Protein AF-A0A9D7UFB1-F1 (afdb_monomer)

pLDDT: mean 83.81, std 14.88, range [39.09, 98.31]

Solvent-accessible surface area (backbone atoms only — not comparable to full-atom values): 4713 Å² total; per-residue (Å²): 120,65,68,64,52,52,55,52,51,42,51,54,53,12,45,52,51,23,50,55,50,53,72,71,53,53,79,92,82,43,83,84,62,50,34,64,81,63,22,90,83,46,77,78,80,78,71,81,77,73,91,69,64,74,68,56,56,50,36,42,76,73,67,69,42,77,85,74,80,80,77,89,126

Mean predicted aligned error: 11.06 Å

Secondary structure (DSSP, 8-state):
-HHHHHHHHHHHHHHHHHHHHHHHS-TTTSPPPPGGGT-TTSPP---------THHHHHHHTT-PPPP-PPP-

Sequence (73 aa):
MAEGRE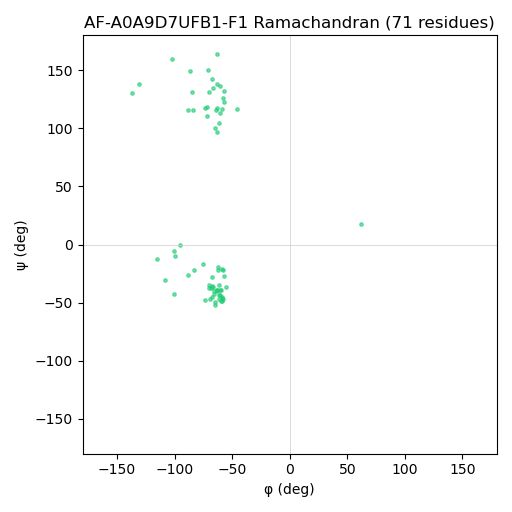RSEWSRTAEILSLTFNMHRDPKRTPAAKASDFDPYAKPVKEEVIPADISVLKSVFIKGQKPRKGKKG

Structure (mmCIF, N/CA/C/O backbone):
data_AF-A0A9D7UFB1-F1
#
_entry.id   AF-A0A9D7UFB1-F1
#
loop_
_atom_site.group_PDB
_atom_site.id
_atom_site.type_symbol
_atom_site.label_atom_id
_atom_site.label_alt_id
_atom_site.label_comp_id
_atom_site.label_asym_id
_atom_site.label_entity_id
_atom_site.label_seq_id
_atom_site.pdbx_PDB_ins_code
_atom_site.Cartn_x
_atom_site.Cartn_y
_atom_site.Cartn_z
_atom_site.occupancy
_atom_site.B_iso_or_equiv
_atom_site.auth_seq_id
_atom_site.auth_comp_id
_atom_site.auth_asym_id
_atom_site.auth_atom_id
_atom_site.pdbx_PDB_model_num
ATOM 1 N N . MET A 1 1 ? 17.099 -1.970 -17.724 1.00 62.12 1 MET A N 1
ATOM 2 C CA . MET A 1 1 ? 16.642 -0.568 -17.5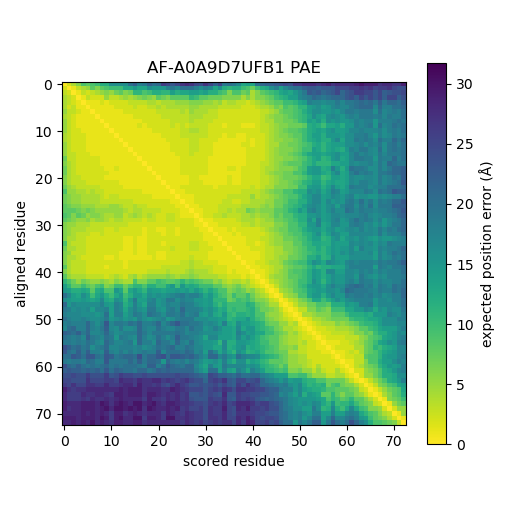54 1.00 62.12 1 MET A CA 1
ATOM 3 C C . MET A 1 1 ? 15.125 -0.378 -17.707 1.00 62.12 1 MET A C 1
ATOM 5 O O . MET A 1 1 ? 14.634 0.637 -17.235 1.00 62.12 1 MET A O 1
ATOM 9 N N . ALA A 1 2 ? 14.366 -1.320 -18.290 1.00 73.31 2 ALA A N 1
ATOM 10 C CA . ALA A 1 2 ? 12.908 -1.191 -18.447 1.00 73.31 2 ALA A CA 1
ATOM 11 C C . ALA A 1 2 ? 12.127 -1.231 -17.112 1.00 73.31 2 ALA A C 1
ATOM 13 O O . ALA A 1 2 ? 11.313 -0.346 -16.866 1.00 73.31 2 ALA A O 1
ATOM 14 N N . GLU A 1 3 ? 12.452 -2.163 -16.207 1.00 77.81 3 GLU A N 1
ATOM 15 C CA . GLU A 1 3 ? 11.744 -2.299 -14.917 1.00 77.81 3 GLU A CA 1
ATOM 16 C C . GLU A 1 3 ? 11.854 -1.061 -14.011 1.00 77.81 3 GLU A C 1
ATOM 18 O O . GLU A 1 3 ? 10.921 -0.726 -13.288 1.00 77.81 3 GLU A O 1
ATOM 23 N N . GLY A 1 4 ? 12.990 -0.353 -14.032 1.00 85.44 4 GLY A N 1
ATOM 24 C CA . GLY A 1 4 ? 13.176 0.848 -13.208 1.00 85.44 4 GLY A CA 1
ATOM 25 C C . GLY A 1 4 ? 12.275 2.005 -13.644 1.00 85.44 4 GLY A C 1
ATOM 26 O O . GLY A 1 4 ? 11.763 2.750 -12.807 1.00 85.44 4 GLY A O 1
ATOM 27 N N . ARG A 1 5 ? 12.042 2.126 -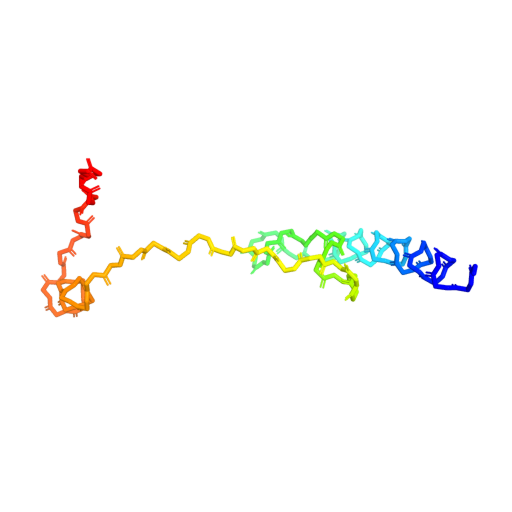14.957 1.00 89.56 5 ARG A N 1
ATOM 28 C CA . ARG A 1 5 ? 11.116 3.111 -15.519 1.00 89.56 5 ARG A CA 1
ATOM 29 C C . ARG A 1 5 ? 9.678 2.757 -15.165 1.00 89.56 5 ARG A C 1
ATOM 31 O O . ARG A 1 5 ? 8.965 3.621 -14.680 1.00 89.56 5 ARG A O 1
ATOM 38 N N . GLU A 1 6 ? 9.288 1.500 -15.346 1.00 92.00 6 GLU A N 1
ATOM 39 C CA . GLU A 1 6 ? 7.940 1.027 -15.016 1.00 92.00 6 GLU A CA 1
ATOM 40 C C . GLU A 1 6 ? 7.590 1.262 -13.540 1.00 92.00 6 GLU A C 1
ATOM 42 O O . GLU A 1 6 ? 6.558 1.858 -13.246 1.00 92.00 6 GLU A O 1
ATOM 47 N N . ARG A 1 7 ? 8.490 0.912 -12.609 1.00 93.25 7 ARG A N 1
ATOM 48 C CA . ARG A 1 7 ? 8.303 1.190 -11.172 1.00 93.25 7 ARG A CA 1
ATOM 49 C C . ARG A 1 7 ? 8.150 2.682 -10.877 1.00 93.25 7 ARG A C 1
ATOM 51 O O . ARG A 1 7 ? 7.348 3.069 -10.035 1.00 93.25 7 ARG A O 1
ATOM 58 N N . SER A 1 8 ? 8.922 3.522 -11.566 1.00 93.75 8 SER A N 1
ATOM 59 C CA . SER A 1 8 ? 8.878 4.978 -11.380 1.00 93.75 8 SER A CA 1
ATOM 60 C C . SER A 1 8 ? 7.574 5.586 -11.906 1.00 93.75 8 SER A C 1
ATOM 62 O O . SER A 1 8 ? 7.035 6.502 -11.291 1.00 93.75 8 SER A O 1
ATOM 64 N N . GLU A 1 9 ? 7.056 5.076 -13.025 1.00 96.00 9 GLU A N 1
ATOM 65 C CA . GLU A 1 9 ? 5.748 5.462 -13.565 1.00 96.00 9 GLU A CA 1
ATOM 66 C C . GLU A 1 9 ? 4.627 5.049 -12.607 1.00 96.00 9 GLU A C 1
ATOM 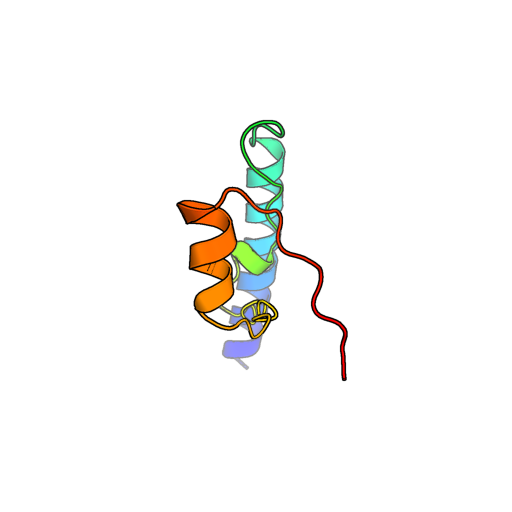68 O O . GLU A 1 9 ? 3.832 5.895 -12.205 1.00 96.00 9 GLU A O 1
ATOM 73 N N . TRP A 1 10 ? 4.630 3.795 -12.144 1.00 96.00 10 TRP A N 1
ATOM 74 C CA . TRP A 1 10 ? 3.643 3.308 -11.179 1.00 96.00 10 TRP A CA 1
ATOM 75 C C . TRP A 1 10 ? 3.663 4.072 -9.858 1.00 96.00 10 TRP A C 1
ATOM 77 O O . TRP A 1 10 ? 2.598 4.404 -9.342 1.00 96.00 10 TRP A O 1
ATOM 87 N N . SER A 1 11 ? 4.844 4.440 -9.357 1.00 95.38 11 SER A N 1
ATOM 88 C CA . SER A 1 11 ? 4.964 5.287 -8.168 1.00 95.38 11 SER A CA 1
ATOM 89 C C . SER A 1 11 ? 4.263 6.639 -8.360 1.00 95.38 11 SER A C 1
ATOM 91 O O . SER A 1 11 ? 3.485 7.054 -7.504 1.00 95.38 11 SER A O 1
ATOM 93 N N . ARG A 1 12 ? 4.450 7.303 -9.510 1.00 97.12 12 ARG A N 1
ATOM 94 C CA . ARG A 1 12 ? 3.765 8.574 -9.820 1.00 97.12 12 ARG A CA 1
ATOM 95 C C . ARG A 1 12 ? 2.257 8.391 -9.965 1.00 97.12 12 ARG A C 1
ATOM 97 O O . ARG A 1 12 ? 1.492 9.210 -9.462 1.00 97.12 12 ARG A O 1
ATOM 104 N N . THR A 1 13 ? 1.824 7.329 -10.642 1.00 97.94 13 THR A N 1
ATOM 105 C CA . THR A 1 13 ? 0.400 7.018 -10.807 1.00 97.94 13 THR A CA 1
ATOM 106 C C . THR A 1 13 ? -0.267 6.785 -9.454 1.00 97.94 13 THR A C 1
ATOM 108 O O . THR A 1 13 ? -1.340 7.327 -9.200 1.00 97.94 13 THR A O 1
ATOM 111 N N . ALA A 1 14 ? 0.386 6.043 -8.563 1.00 97.56 14 ALA A N 1
ATOM 112 C CA . ALA A 1 14 ? -0.119 5.757 -7.229 1.00 97.56 14 ALA A CA 1
ATOM 113 C C . ALA A 1 14 ? -0.264 7.020 -6.361 1.00 97.56 14 ALA A C 1
ATOM 115 O O . ALA A 1 14 ? -1.271 7.171 -5.666 1.00 97.56 14 ALA A O 1
ATOM 116 N N . GLU A 1 15 ? 0.681 7.964 -6.448 1.00 97.75 15 GLU A N 1
ATOM 117 C CA . GLU A 1 15 ? 0.578 9.270 -5.779 1.00 97.75 15 GLU A CA 1
ATOM 118 C C . GLU A 1 15 ? -0.664 10.042 -6.247 1.00 97.75 15 GLU A C 1
ATOM 120 O O . GLU A 1 15 ? -1.472 10.479 -5.423 1.00 97.75 15 GLU A O 1
ATOM 125 N N . ILE A 1 16 ? -0.875 10.137 -7.566 1.00 98.19 16 ILE A N 1
ATOM 126 C CA . ILE A 1 16 ? -2.033 10.832 -8.151 1.00 98.19 16 ILE A CA 1
ATOM 127 C C . ILE A 1 16 ? -3.343 10.175 -7.708 1.00 98.19 16 ILE A C 1
ATOM 129 O O . ILE A 1 16 ? -4.254 10.869 -7.257 1.00 98.19 16 ILE A O 1
ATOM 133 N N . LEU A 1 17 ? -3.433 8.845 -7.779 1.00 98.00 17 LEU A N 1
ATOM 134 C CA . LEU A 1 17 ? -4.622 8.105 -7.353 1.00 98.00 17 LEU A CA 1
ATOM 135 C C . LEU A 1 17 ? -4.930 8.333 -5.872 1.00 98.00 17 LEU A C 1
ATOM 137 O O . LEU A 1 17 ? -6.084 8.585 -5.518 1.00 98.00 17 LEU A O 1
ATOM 141 N N . SER A 1 18 ? -3.905 8.311 -5.016 1.00 97.88 18 SER A N 1
ATOM 142 C CA . SER A 1 18 ? -4.077 8.558 -3.585 1.00 97.88 18 SER A CA 1
ATOM 143 C C . SER A 1 18 ? -4.580 9.975 -3.301 1.00 97.88 18 SER A C 1
ATOM 145 O O . SER A 1 18 ? -5.478 10.156 -2.475 1.00 97.88 18 SER A O 1
ATOM 147 N N . LEU A 1 19 ? -4.074 10.976 -4.028 1.00 97.94 19 LEU A N 1
ATOM 148 C CA . LEU A 1 19 ? -4.522 12.359 -3.917 1.00 97.94 19 LEU A CA 1
ATOM 149 C C . LEU A 1 19 ? -5.981 12.498 -4.360 1.00 97.94 19 LEU A C 1
ATOM 151 O O . LEU A 1 19 ? -6.802 13.006 -3.596 1.00 97.94 19 LEU A O 1
ATOM 155 N N . THR A 1 20 ? -6.325 12.003 -5.552 1.00 98.31 20 THR A N 1
ATOM 156 C CA . THR A 1 20 ? -7.692 12.060 -6.091 1.00 98.31 20 THR A CA 1
ATOM 157 C C . THR A 1 20 ? -8.683 11.355 -5.168 1.00 98.31 20 THR A C 1
ATOM 159 O O . THR A 1 20 ? -9.725 11.920 -4.835 1.00 98.31 20 THR A O 1
ATOM 162 N N . PHE A 1 21 ? -8.351 10.156 -4.684 1.00 98.12 21 PHE A N 1
ATOM 163 C CA . PHE A 1 21 ? -9.188 9.437 -3.726 1.00 98.12 21 PHE A CA 1
ATOM 164 C C . PHE A 1 21 ? -9.407 10.252 -2.447 1.00 98.12 21 PHE A C 1
ATOM 166 O O . PHE A 1 21 ? -10.540 10.431 -2.000 1.00 98.12 21 PHE A O 1
ATOM 173 N N . ASN A 1 22 ? -8.333 10.792 -1.869 1.00 97.25 22 ASN A N 1
ATOM 174 C CA . ASN A 1 22 ? -8.410 11.543 -0.621 1.00 97.25 22 ASN A CA 1
ATOM 175 C C . ASN A 1 22 ? -9.162 12.871 -0.753 1.00 97.25 22 ASN A C 1
ATOM 177 O O . ASN A 1 22 ? -9.748 13.316 0.232 1.00 97.25 22 ASN A O 1
ATOM 181 N N . MET A 1 23 ? -9.174 13.484 -1.937 1.00 97.88 23 MET A N 1
ATOM 182 C CA . MET A 1 23 ? -9.974 14.680 -2.212 1.00 97.88 23 MET A CA 1
ATOM 183 C C . MET A 1 23 ? -11.477 14.387 -2.249 1.00 97.88 23 MET A C 1
ATOM 185 O O . MET A 1 23 ? -12.269 15.231 -1.838 1.00 97.88 23 MET A O 1
ATOM 189 N N . HIS A 1 24 ? -11.874 13.207 -2.733 1.00 97.38 24 HIS A N 1
ATOM 190 C CA . HIS A 1 24 ? -13.283 12.843 -2.913 1.00 97.38 24 HIS A CA 1
ATOM 191 C C . HIS A 1 24 ? -13.862 11.960 -1.796 1.00 97.38 24 HIS A C 1
ATOM 193 O O . HIS A 1 24 ? -15.076 11.754 -1.757 1.00 97.38 24 HIS A O 1
ATOM 199 N N . ARG A 1 25 ? -13.037 11.425 -0.886 1.00 96.38 25 ARG A N 1
ATOM 200 C CA . ARG A 1 25 ? -13.518 10.570 0.211 1.00 96.38 25 ARG A CA 1
ATOM 201 C C . ARG A 1 25 ? -14.294 11.361 1.265 1.00 96.38 25 ARG A C 1
ATOM 203 O O . ARG A 1 25 ? -13.972 12.505 1.571 1.00 96.38 25 ARG A O 1
ATOM 210 N N . ASP A 1 26 ? -15.241 10.689 1.916 1.00 96.62 26 ASP A N 1
ATOM 211 C CA . ASP A 1 26 ? -15.842 11.165 3.165 1.00 96.62 26 ASP A CA 1
ATOM 212 C C . ASP A 1 26 ? -14.956 10.753 4.360 1.00 96.62 26 ASP A C 1
ATOM 214 O O . ASP A 1 26 ? -14.846 9.552 4.652 1.00 96.62 26 ASP A O 1
ATOM 218 N N . PRO A 1 27 ? -14.356 11.706 5.104 1.00 94.81 27 PRO A N 1
ATOM 219 C CA . PRO A 1 27 ? -13.474 11.396 6.225 1.00 94.81 27 PRO A CA 1
ATOM 220 C C . PRO A 1 27 ? -14.138 10.648 7.382 1.00 94.81 27 PRO A C 1
ATOM 222 O O . PRO A 1 27 ? -13.431 10.043 8.185 1.00 94.81 27 PRO A O 1
ATOM 225 N N . LYS A 1 28 ? -15.472 10.687 7.490 1.00 95.31 28 LYS A N 1
ATOM 226 C CA . LYS A 1 28 ? -16.217 9.998 8.555 1.00 95.31 28 LYS A CA 1
ATOM 227 C C . LYS A 1 28 ? -16.467 8.527 8.238 1.00 95.31 28 LYS A C 1
ATOM 229 O O . LYS A 1 28 ? -16.724 7.748 9.151 1.00 95.31 28 LYS A O 1
ATOM 234 N N . ARG A 1 29 ? -16.425 8.156 6.956 1.00 94.62 29 ARG A N 1
ATOM 235 C CA . ARG A 1 29 ? -16.775 6.810 6.481 1.00 94.62 29 ARG A CA 1
ATOM 236 C C . ARG A 1 29 ? -15.568 6.007 6.034 1.00 94.62 29 ARG A C 1
ATOM 238 O O . ARG A 1 29 ? -15.592 4.785 6.141 1.00 94.62 29 ARG A O 1
ATOM 245 N N . THR A 1 30 ? -14.534 6.674 5.529 1.00 94.25 30 THR A N 1
ATOM 246 C CA . THR A 1 30 ? -13.390 5.993 4.925 1.00 94.25 30 THR A CA 1
ATOM 247 C C . THR A 1 30 ? -12.077 6.642 5.366 1.00 94.25 30 THR A C 1
ATOM 249 O O . THR A 1 30 ? -11.944 7.871 5.284 1.00 94.25 30 THR A O 1
ATOM 252 N N . PRO A 1 31 ? -11.094 5.850 5.841 1.00 93.88 31 PRO A N 1
ATOM 253 C CA . PRO A 1 31 ? -9.783 6.374 6.207 1.00 93.88 31 PRO A CA 1
ATOM 254 C C . PRO A 1 31 ? -9.055 6.961 4.990 1.00 93.88 31 PRO A C 1
ATOM 256 O O . PRO A 1 31 ? -9.433 6.728 3.842 1.00 93.88 31 PRO A O 1
ATOM 259 N N . ALA A 1 32 ? -8.017 7.758 5.252 1.00 96.00 32 ALA A N 1
ATOM 260 C CA . ALA A 1 32 ? -7.148 8.256 4.193 1.00 96.00 32 ALA A CA 1
ATOM 261 C C . ALA A 1 32 ? -6.374 7.099 3.559 1.00 96.00 32 ALA A C 1
ATOM 263 O O . ALA A 1 32 ? -5.819 6.272 4.284 1.00 96.00 32 ALA A O 1
ATOM 264 N N . ALA A 1 33 ? -6.319 7.079 2.231 1.00 95.75 33 ALA A N 1
ATOM 265 C CA . ALA A 1 33 ? -5.487 6.140 1.494 1.00 95.75 33 ALA A CA 1
ATOM 266 C C . ALA A 1 33 ? -4.070 6.700 1.325 1.00 95.75 33 ALA A C 1
ATOM 268 O O . ALA A 1 33 ? -3.872 7.917 1.240 1.00 95.75 33 ALA A O 1
ATOM 269 N N . LYS A 1 34 ? -3.084 5.813 1.270 1.00 95.25 34 LYS A N 1
ATOM 270 C CA . LYS A 1 34 ? -1.680 6.109 0.971 1.00 95.25 34 LYS A CA 1
ATOM 271 C C . LYS A 1 34 ? -1.375 5.714 -0.473 1.00 95.25 34 LYS A C 1
ATOM 273 O O . LYS A 1 34 ? -2.041 4.848 -1.029 1.00 95.25 34 LYS A O 1
ATOM 278 N N . ALA A 1 35 ? -0.316 6.271 -1.061 1.00 95.62 35 ALA A N 1
ATOM 279 C CA . ALA A 1 35 ? 0.150 5.844 -2.384 1.00 95.62 35 ALA A CA 1
ATOM 280 C C . ALA A 1 35 ? 0.444 4.329 -2.437 1.00 95.62 35 ALA A C 1
ATOM 282 O O . ALA A 1 35 ? 0.099 3.663 -3.406 1.00 95.62 35 ALA A O 1
ATOM 283 N N . SER A 1 36 ? 0.970 3.750 -1.352 1.00 94.00 36 SER A N 1
ATOM 284 C CA . SER A 1 36 ? 1.233 2.306 -1.250 1.00 94.00 36 SER A CA 1
ATOM 285 C C . SER A 1 36 ? 0.000 1.416 -1.423 1.00 94.00 36 SER A C 1
ATOM 287 O O . SER A 1 36 ? 0.159 0.241 -1.723 1.00 94.00 36 SER A O 1
ATOM 289 N N . ASP A 1 37 ? -1.206 1.950 -1.218 1.00 93.38 37 ASP A N 1
ATOM 290 C CA . ASP A 1 37 ? -2.448 1.189 -1.383 1.00 93.38 37 ASP A CA 1
ATOM 291 C C . ASP A 1 37 ? -2.798 0.985 -2.871 1.00 93.38 37 ASP A C 1
ATOM 293 O O . ASP A 1 37 ? -3.600 0.115 -3.203 1.00 93.38 37 ASP A O 1
ATOM 297 N N . PHE A 1 38 ? -2.188 1.771 -3.768 1.00 94.56 38 PHE A N 1
ATOM 298 C CA . PHE A 1 38 ? -2.424 1.744 -5.215 1.00 94.56 38 PHE A CA 1
ATOM 299 C C . PHE A 1 38 ? -1.203 1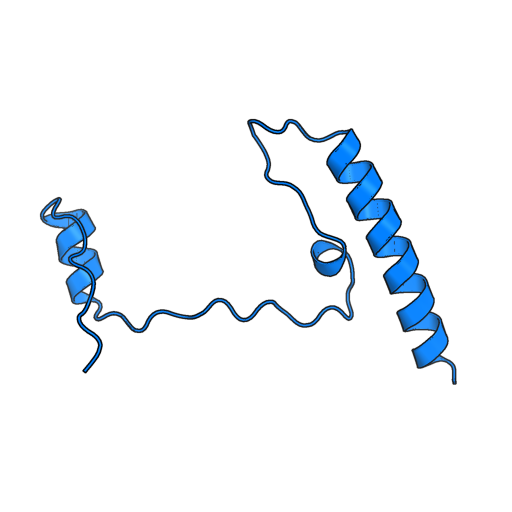.296 -6.037 1.00 94.56 38 PHE A C 1
ATOM 301 O O . PHE A 1 38 ? -1.350 1.038 -7.229 1.00 94.56 38 PHE A O 1
ATOM 308 N N . ASP A 1 39 ? -0.009 1.221 -5.439 1.00 94.62 39 ASP A N 1
ATOM 309 C CA . ASP A 1 39 ? 1.232 0.831 -6.123 1.00 94.62 39 ASP A CA 1
ATOM 310 C C . ASP A 1 39 ? 1.431 -0.704 -6.100 1.00 94.62 39 ASP A C 1
ATOM 312 O O . ASP A 1 39 ? 1.650 -1.269 -5.024 1.00 94.62 39 ASP A O 1
ATOM 316 N N . PRO A 1 40 ? 1.434 -1.400 -7.258 1.00 91.88 40 PRO A N 1
ATOM 317 C CA . PRO A 1 40 ? 1.650 -2.849 -7.330 1.00 91.88 40 PRO A CA 1
ATOM 318 C C . PRO A 1 40 ? 3.022 -3.305 -6.821 1.00 91.88 40 PRO A C 1
ATOM 320 O O . PRO A 1 40 ? 3.201 -4.473 -6.471 1.00 91.88 40 PRO A O 1
ATOM 323 N N . TYR A 1 41 ? 4.008 -2.406 -6.800 1.00 92.38 41 TYR A N 1
ATOM 324 C CA . TYR A 1 41 ? 5.358 -2.692 -6.322 1.00 92.38 41 TYR A CA 1
ATOM 325 C C . TYR A 1 41 ? 5.563 -2.302 -4.858 1.00 92.38 41 TYR A C 1
ATOM 327 O O . TYR A 1 41 ? 6.664 -2.510 -4.326 1.00 92.38 41 TYR A O 1
ATOM 335 N N . ALA A 1 42 ? 4.537 -1.757 -4.196 1.00 90.12 42 ALA A N 1
ATOM 336 C CA . ALA A 1 42 ? 4.599 -1.478 -2.775 1.00 90.12 42 ALA A CA 1
ATOM 337 C C . ALA A 1 42 ? 4.820 -2.776 -1.997 1.00 90.12 42 ALA A C 1
ATOM 339 O O . ALA A 1 42 ? 4.210 -3.818 -2.242 1.00 90.12 42 ALA A O 1
ATOM 340 N N . LYS A 1 4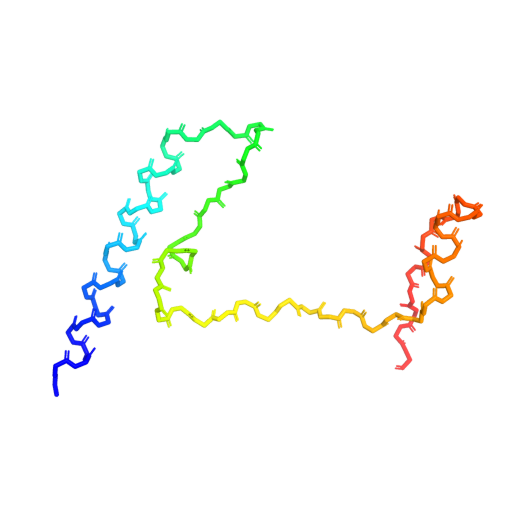3 ? 5.718 -2.714 -1.012 1.00 84.50 43 LYS A N 1
ATOM 341 C CA . LYS A 1 43 ? 5.886 -3.829 -0.084 1.00 84.50 43 LYS A CA 1
ATOM 342 C C . LYS A 1 43 ? 4.638 -3.895 0.797 1.00 84.50 43 LYS A C 1
ATOM 344 O O . LYS A 1 43 ? 4.278 -2.859 1.361 1.00 84.50 43 LYS A O 1
ATOM 349 N N . PRO A 1 44 ? 4.014 -5.075 0.965 1.00 75.44 44 PRO A N 1
ATOM 350 C CA . PRO A 1 44 ? 2.879 -5.203 1.862 1.00 75.44 44 PRO A CA 1
ATOM 351 C C . PRO A 1 44 ? 3.304 -4.745 3.255 1.00 75.44 44 PRO A C 1
ATOM 353 O O . PRO A 1 44 ? 4.368 -5.138 3.754 1.00 75.44 44 PRO A O 1
ATOM 356 N N . VAL A 1 45 ? 2.486 -3.889 3.869 1.00 70.25 45 VAL A N 1
ATOM 357 C CA . VAL A 1 45 ? 2.670 -3.524 5.271 1.00 70.25 45 VAL A CA 1
ATOM 358 C C . VAL A 1 45 ? 2.549 -4.824 6.051 1.00 70.25 45 VAL A C 1
ATOM 360 O O . VAL A 1 45 ? 1.493 -5.451 6.061 1.00 70.25 45 VAL A O 1
ATOM 363 N N . LYS A 1 46 ? 3.651 -5.274 6.655 1.00 66.94 46 LYS A N 1
ATOM 364 C CA . LYS A 1 46 ? 3.597 -6.386 7.598 1.00 66.94 46 LYS A CA 1
ATOM 365 C C . LYS A 1 46 ? 2.769 -5.899 8.776 1.00 66.94 46 LYS A C 1
ATOM 367 O O . LYS A 1 46 ? 3.274 -5.144 9.602 1.00 66.94 46 LYS A O 1
ATOM 372 N N . GLU A 1 47 ? 1.500 -6.284 8.823 1.00 73.00 47 GLU A N 1
ATOM 373 C CA . GLU A 1 47 ? 0.737 -6.168 10.055 1.00 73.00 47 GLU A CA 1
ATOM 374 C C . GLU A 1 47 ? 1.511 -6.953 11.115 1.00 73.00 47 GLU A C 1
ATOM 376 O O . GLU A 1 47 ? 1.853 -8.122 10.909 1.00 73.00 47 GLU A O 1
ATOM 381 N N . GLU A 1 48 ? 1.883 -6.287 12.210 1.00 73.94 48 GLU A N 1
ATOM 382 C CA . GLU A 1 48 ? 2.465 -6.977 13.353 1.00 73.94 48 GLU A CA 1
ATOM 383 C C . GLU A 1 48 ? 1.398 -7.933 13.880 1.00 73.94 48 GLU A C 1
ATOM 385 O O . GLU A 1 48 ? 0.490 -7.542 14.614 1.00 73.94 48 GLU A O 1
ATOM 390 N N . VAL A 1 49 ? 1.481 -9.195 13.461 1.00 75.00 49 VAL A N 1
ATOM 391 C CA . VAL A 1 49 ? 0.662 -10.264 14.016 1.00 75.00 49 VAL A CA 1
ATOM 392 C C . VAL A 1 49 ? 1.036 -10.350 15.486 1.00 75.00 49 VAL A C 1
ATOM 394 O O . VAL A 1 49 ? 2.115 -10.828 15.828 1.00 75.00 49 VAL A O 1
ATOM 397 N N . ILE A 1 50 ? 0.170 -9.838 16.359 1.00 77.69 50 ILE A N 1
ATOM 398 C CA . ILE A 1 50 ? 0.342 -9.977 17.801 1.00 77.69 50 ILE A CA 1
ATOM 399 C C . ILE A 1 50 ? 0.047 -11.445 18.115 1.00 77.69 50 ILE A C 1
ATOM 401 O O . ILE A 1 50 ? -1.110 -11.856 17.987 1.00 77.69 50 ILE A O 1
ATOM 405 N N . PRO A 1 51 ? 1.049 -12.255 18.503 1.00 76.69 51 PRO A N 1
ATOM 406 C CA . PRO A 1 51 ? 0.795 -13.641 18.848 1.00 76.69 51 PRO A CA 1
ATOM 407 C C . PRO A 1 51 ? -0.104 -13.665 20.086 1.00 76.69 51 PRO A C 1
ATOM 409 O O . PRO A 1 51 ? 0.267 -13.180 21.156 1.00 76.69 51 PRO A O 1
ATOM 412 N N . ALA A 1 52 ? -1.312 -14.195 19.923 1.00 80.69 52 ALA A N 1
ATOM 413 C CA . ALA A 1 52 ? -2.292 -14.339 20.986 1.00 80.69 52 ALA A CA 1
ATOM 414 C C . ALA A 1 52 ? -2.834 -15.768 20.985 1.00 80.69 52 ALA A C 1
ATOM 416 O O . ALA A 1 52 ? -3.117 -16.339 19.934 1.00 80.69 52 ALA A O 1
ATOM 417 N N . ASP A 1 53 ? -2.982 -16.336 22.179 1.00 83.06 53 ASP A N 1
ATOM 418 C CA . ASP A 1 53 ? -3.632 -17.629 22.356 1.00 83.06 53 ASP A CA 1
ATOM 419 C C . ASP A 1 53 ? -5.129 -17.516 22.009 1.00 83.06 53 ASP A C 1
ATOM 421 O O . ASP A 1 53 ? -5.794 -16.527 22.332 1.00 83.06 53 ASP A O 1
ATOM 425 N N . ILE A 1 54 ? -5.679 -18.554 21.378 1.00 84.06 54 ILE A N 1
ATOM 426 C CA . ILE A 1 54 ? -7.090 -18.649 20.984 1.00 84.06 54 ILE A CA 1
ATOM 427 C C . ILE A 1 54 ? -8.041 -18.501 22.184 1.00 84.06 54 ILE A C 1
ATOM 429 O O . ILE A 1 54 ? -9.199 -18.102 22.030 1.00 84.06 54 ILE A O 1
ATOM 433 N N . SER A 1 55 ? -7.550 -18.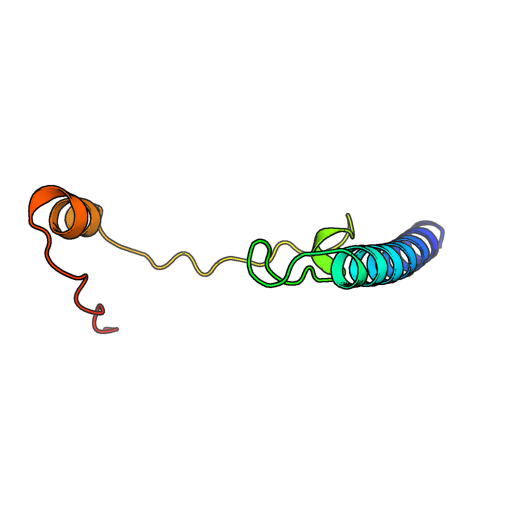763 23.400 1.00 83.69 55 SER A N 1
ATOM 434 C CA . SER A 1 55 ? -8.264 -18.506 24.654 1.00 83.69 55 SER A CA 1
ATOM 435 C C . SER A 1 55 ? -8.682 -17.033 24.835 1.00 83.69 55 SER A C 1
ATOM 437 O O . SER A 1 55 ? -9.723 -16.771 25.446 1.00 83.69 55 SER A O 1
ATOM 439 N N . VAL A 1 56 ? -7.955 -16.078 24.236 1.00 82.31 56 VAL A N 1
ATOM 440 C CA . VAL A 1 56 ? -8.284 -14.638 24.241 1.00 82.31 56 VAL A CA 1
ATOM 441 C C . VAL A 1 56 ? -9.569 -14.351 23.464 1.00 82.31 56 VAL A C 1
ATOM 443 O O . VAL A 1 56 ? -10.378 -13.531 23.887 1.00 82.31 56 VAL A O 1
ATOM 446 N N . LEU A 1 57 ? -9.823 -15.057 22.362 1.00 79.94 57 LEU A N 1
ATOM 447 C CA . LEU A 1 57 ? -11.067 -14.871 21.611 1.00 79.94 57 LEU A CA 1
ATOM 448 C C . LEU A 1 57 ? -12.273 -15.317 22.448 1.00 79.94 57 LEU A C 1
ATOM 450 O O . LEU A 1 57 ? -13.285 -14.622 22.502 1.00 79.94 57 LEU A O 1
ATOM 454 N N . LYS A 1 58 ? -12.149 -16.426 23.190 1.00 81.31 58 LYS A N 1
ATOM 455 C CA . LYS A 1 58 ? -13.216 -16.887 24.093 1.00 81.31 58 LYS A CA 1
ATOM 456 C C . LYS A 1 58 ? -13.493 -15.887 25.217 1.00 81.31 58 LYS A C 1
ATOM 458 O O . LYS A 1 58 ? -14.652 -15.687 25.570 1.00 81.31 58 LYS A O 1
ATOM 463 N N . SER A 1 59 ? -12.474 -15.248 25.792 1.00 79.50 59 SER A N 1
ATOM 464 C CA . SER A 1 59 ? -12.697 -14.277 26.875 1.00 79.50 59 SER A CA 1
ATOM 465 C C . SER A 1 59 ? -13.411 -13.010 26.393 1.00 79.50 59 SER A C 1
ATOM 467 O O . SER A 1 59 ? -14.298 -12.518 27.094 1.00 79.50 59 SER A O 1
ATOM 469 N N . VAL A 1 60 ? -13.098 -12.542 25.182 1.00 78.12 60 VAL A N 1
ATOM 470 C CA . VAL A 1 60 ? -13.727 -11.359 24.580 1.00 78.12 60 VAL A CA 1
ATOM 471 C C . VAL A 1 60 ? -15.154 -11.657 24.116 1.00 78.12 60 VAL A C 1
ATOM 473 O O . VAL A 1 60 ? -16.068 -10.912 24.461 1.00 78.12 60 VAL A O 1
ATOM 476 N N . PHE A 1 61 ? -15.367 -12.759 23.389 1.00 79.62 61 PHE A N 1
ATOM 477 C CA . PHE A 1 61 ? -16.656 -13.048 22.748 1.00 79.62 61 PHE A CA 1
ATOM 478 C C . PHE A 1 61 ? -17.651 -13.823 23.623 1.00 79.62 61 PHE A C 1
ATOM 480 O O . PHE A 1 61 ? -18.851 -13.684 23.417 1.00 79.62 61 PHE A O 1
ATOM 487 N N . ILE A 1 62 ? -17.193 -14.617 24.601 1.00 83.44 62 ILE A N 1
ATOM 488 C CA . ILE A 1 62 ? -18.085 -15.406 25.478 1.00 83.44 62 ILE A CA 1
ATOM 489 C C . ILE A 1 62 ? -18.266 -14.728 26.836 1.00 83.44 62 ILE A C 1
ATOM 491 O O . ILE A 1 62 ? -19.368 -14.702 27.374 1.00 83.44 62 ILE A O 1
ATOM 495 N N . LYS A 1 63 ? -17.184 -14.194 27.418 1.00 75.56 63 LYS A N 1
ATOM 496 C CA . LYS A 1 63 ? -17.199 -13.664 28.794 1.00 75.56 63 LYS A CA 1
ATOM 497 C C . LYS A 1 63 ? -17.309 -12.140 28.871 1.00 75.56 63 LYS A C 1
ATOM 499 O O . LYS A 1 63 ? -17.396 -11.609 29.975 1.00 75.56 63 LYS A O 1
ATOM 504 N N . GLY A 1 64 ? -17.267 -11.437 27.735 1.00 66.00 64 GLY A N 1
ATOM 505 C CA . GLY A 1 64 ? -17.331 -9.972 27.677 1.00 66.00 64 GLY A CA 1
ATOM 506 C C . GLY A 1 64 ? -16.172 -9.263 28.390 1.00 66.00 64 GLY A C 1
ATOM 507 O O . GLY A 1 64 ? -16.273 -8.082 28.719 1.00 66.00 64 GLY A O 1
ATOM 508 N N . GLN A 1 65 ? -15.069 -9.964 28.670 1.00 63.66 65 GLN A N 1
ATOM 509 C CA . GLN A 1 65 ? -13.923 -9.384 29.366 1.00 63.66 65 GLN A CA 1
ATOM 510 C C . GLN A 1 65 ? -13.005 -8.675 28.368 1.00 63.66 65 GLN A C 1
ATOM 512 O O . GLN A 1 65 ? -12.629 -9.239 27.342 1.00 63.66 65 GLN A O 1
ATOM 517 N N . LYS A 1 66 ? -12.607 -7.431 28.673 1.00 60.41 66 LYS A N 1
ATOM 518 C CA . LYS A 1 66 ? -11.630 -6.702 27.851 1.00 60.41 66 LYS A CA 1
ATOM 519 C C . LYS A 1 66 ? -10.281 -7.437 27.863 1.00 60.41 66 LYS A C 1
ATOM 521 O O . LYS A 1 66 ? -9.844 -7.863 28.936 1.00 60.41 66 LYS A O 1
ATOM 526 N N . PRO A 1 67 ? -9.593 -7.547 26.712 1.00 59.47 67 PRO A N 1
ATOM 527 C CA . PRO A 1 67 ? -8.308 -8.224 26.644 1.00 59.47 67 PRO A CA 1
ATOM 528 C C . PRO A 1 67 ? -7.294 -7.476 27.517 1.00 59.47 67 PRO A C 1
ATOM 530 O O . PRO A 1 67 ? -6.994 -6.298 27.308 1.00 59.47 67 PRO A O 1
ATOM 533 N N . ARG A 1 68 ? -6.785 -8.158 28.545 1.00 59.62 68 ARG A N 1
ATOM 534 C CA . ARG A 1 68 ? -5.739 -7.644 29.430 1.00 59.62 68 ARG A CA 1
ATOM 535 C C . ARG A 1 68 ? -4.423 -7.677 28.649 1.00 59.62 68 ARG A C 1
ATOM 537 O O . ARG A 1 68 ? -4.003 -8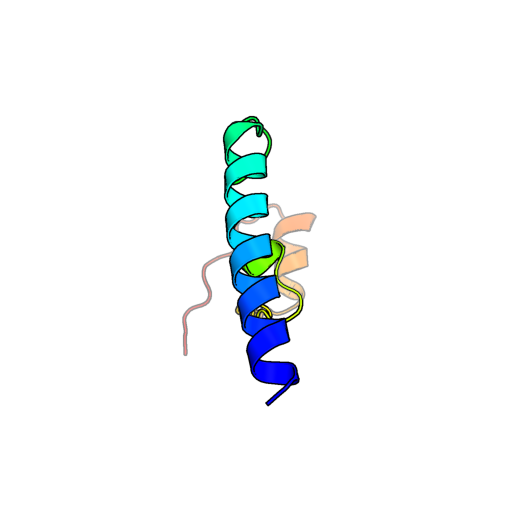.754 28.238 1.00 59.62 68 ARG A O 1
ATOM 544 N N . LYS A 1 69 ? -3.803 -6.508 28.411 1.00 54.75 69 LYS A N 1
ATOM 545 C CA . LYS A 1 69 ? -2.524 -6.382 27.681 1.00 54.75 69 LYS A CA 1
ATOM 546 C C . LYS A 1 69 ? -1.527 -7.426 28.195 1.00 54.75 69 LYS A C 1
ATOM 548 O O . LYS A 1 69 ? -1.156 -7.395 29.370 1.00 54.75 69 LYS A O 1
ATOM 553 N N . GLY A 1 70 ? -1.125 -8.341 27.313 1.00 54.47 70 GLY A N 1
ATOM 554 C CA . GLY A 1 70 ? -0.103 -9.341 27.594 1.00 54.47 70 GLY A CA 1
ATOM 555 C C . GLY 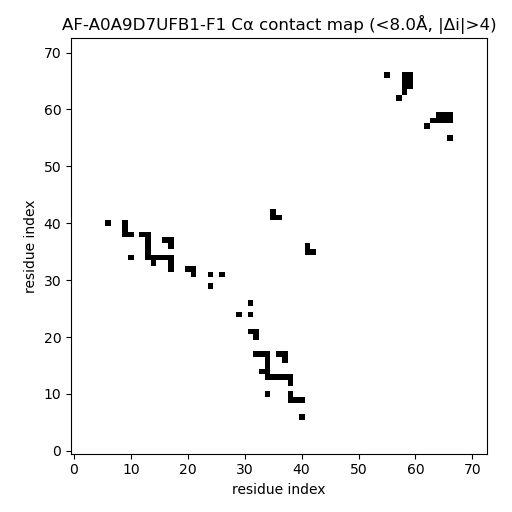A 1 70 ? 1.195 -8.653 28.005 1.00 54.47 70 GLY A C 1
ATOM 556 O O . GLY A 1 70 ? 1.677 -7.749 27.322 1.00 54.47 70 GLY A O 1
ATOM 557 N N . LYS A 1 71 ? 1.724 -9.042 29.164 1.00 47.94 71 LYS A N 1
ATOM 558 C CA . LYS A 1 71 ? 3.023 -8.594 29.661 1.00 47.94 71 LYS A CA 1
ATOM 559 C C . LYS A 1 71 ? 4.082 -9.284 28.798 1.00 47.94 71 LYS A C 1
ATOM 561 O O . LYS A 1 71 ? 4.113 -10.510 28.772 1.00 47.94 71 LYS A O 1
ATOM 566 N N . LYS A 1 72 ? 4.889 -8.506 28.070 1.00 42.81 72 LYS A N 1
ATOM 567 C CA . LYS A 1 72 ? 6.081 -9.012 27.377 1.00 42.81 72 LYS A CA 1
ATOM 568 C C . LYS A 1 72 ? 7.001 -9.635 28.436 1.00 42.81 72 LYS A C 1
ATOM 570 O O . LYS A 1 72 ? 7.391 -8.931 29.369 1.00 42.81 72 LYS A O 1
ATOM 575 N N . GLY A 1 73 ? 7.225 -10.940 28.328 1.00 39.09 73 GLY A N 1
ATOM 576 C CA . GLY A 1 73 ? 8.292 -11.678 29.002 1.00 39.09 73 GLY A CA 1
ATOM 577 C C . GLY A 1 73 ? 9.412 -11.937 28.014 1.00 39.09 73 GLY A C 1
ATOM 578 O O . GLY A 1 73 ? 9.092 -12.004 26.804 1.00 39.09 73 GLY A O 1
#

Radius of gyration: 19.68 Å; Cα contacts (8 Å, |Δi|>4): 40; chains: 1; bounding box: 35×33×48 Å

Foldseek 3Di:
DVVVVVQVVLLVVLQVVQVVCQVPDDVVPDPRDDSLVRRPPRDPDPDPPPDDDPVQVCCCPPVVDDDDPDDDD